Protein AF-E4UMP3-F1 (afdb_monomer_lite)

pLDDT: mean 70.61, std 17.37, range [28.28, 93.31]

Radius of gyration: 18.53 Å; chains: 1; bounding box: 43×37×56 Å

Secondary structure (DSSP, 8-state):
-------S----SS--EEEEEES--HHHHHHHHHHSSTBTSS---EEETTEEEE-TT---B-SS--EEEEES-TT----S--PPPPHHHHHHHHHHHHHHTT-HHHHHHHHHHHHHS---PEEGGGSSSSSS--

Sequence (134 aa):
MAILGNSLMNLNSNTSYGLPIGDVTEQESRWWAAVLAKGCGWRATLTRGDKEYCPPWACHLKYGEPFTLLHDNPELCLSSEVDPPSSALAQGYLIRLAEMHDVFDQLLAAFTAALTIPSRYQSIGSQNLQYLHG

Structure (mmCIF, N/CA/C/O backbone):
data_AF-E4UMP3-F1
#
_entry.id   AF-E4UMP3-F1
#
loop_
_atom_site.group_PDB
_atom_site.id
_atom_site.type_symbol
_atom_site.label_atom_id
_atom_site.label_alt_id
_atom_site.label_comp_id
_atom_site.label_asym_id
_atom_site.label_entity_id
_atom_site.label_seq_id
_atom_site.pdbx_PDB_ins_code
_atom_site.Cartn_x
_atom_site.Cartn_y
_atom_site.Cartn_z
_atom_site.occupancy
_atom_site.B_iso_or_equiv
_atom_site.auth_seq_id
_atom_site.auth_comp_id
_atom_site.auth_asym_id
_atom_site.auth_atom_id
_atom_site.pdbx_PDB_model_num
ATOM 1 N N . MET A 1 1 ? 24.005 -21.540 -24.685 1.00 34.44 1 MET A N 1
ATOM 2 C CA . MET A 1 1 ? 23.041 -20.520 -24.225 1.00 34.44 1 MET A CA 1
ATOM 3 C C . MET A 1 1 ? 22.365 -21.084 -22.993 1.00 34.44 1 MET A C 1
ATOM 5 O O . MET A 1 1 ? 21.575 -22.008 -23.124 1.00 34.44 1 MET A O 1
ATOM 9 N N . ALA A 1 2 ? 22.832 -20.681 -21.811 1.00 28.28 2 ALA A N 1
ATOM 10 C CA . ALA A 1 2 ? 22.477 -21.318 -20.549 1.00 28.28 2 ALA A CA 1
ATOM 11 C C . ALA A 1 2 ? 21.035 -20.978 -20.154 1.00 28.28 2 ALA A C 1
ATOM 13 O O . ALA A 1 2 ? 20.674 -19.811 -20.034 1.00 28.28 2 ALA A O 1
ATOM 14 N N . ILE A 1 3 ? 20.235 -22.023 -19.958 1.00 36.75 3 ILE A N 1
ATOM 15 C CA . ILE A 1 3 ? 18.978 -21.971 -19.222 1.00 36.75 3 ILE A CA 1
ATOM 16 C C . ILE A 1 3 ? 19.364 -21.801 -17.751 1.00 36.75 3 ILE A C 1
ATOM 18 O O . ILE A 1 3 ? 19.923 -22.725 -17.166 1.00 36.75 3 ILE A O 1
ATOM 22 N N . LEU A 1 4 ? 19.096 -20.633 -17.165 1.00 35.91 4 LEU A N 1
ATOM 23 C CA . LEU A 1 4 ? 19.161 -20.436 -15.716 1.00 35.91 4 LEU A CA 1
ATOM 24 C C . LEU A 1 4 ? 17.739 -20.374 -15.150 1.00 35.91 4 LEU A C 1
ATOM 26 O O . LEU A 1 4 ? 17.295 -19.380 -14.590 1.00 35.91 4 LEU A O 1
ATOM 30 N N . GLY A 1 5 ? 17.011 -21.471 -15.341 1.00 41.62 5 GLY A N 1
ATOM 31 C CA . GLY A 1 5 ? 16.018 -21.886 -14.366 1.00 41.62 5 GLY A CA 1
ATOM 32 C C . GLY A 1 5 ? 16.762 -22.611 -13.250 1.00 41.62 5 GLY A C 1
ATOM 33 O O . GLY A 1 5 ? 17.596 -23.464 -13.552 1.00 41.62 5 GLY A O 1
ATOM 34 N N . ASN A 1 6 ? 16.459 -22.240 -12.004 1.00 40.59 6 ASN A N 1
ATOM 35 C CA . ASN A 1 6 ? 16.623 -23.003 -10.754 1.00 40.59 6 ASN A CA 1
ATOM 36 C C . ASN A 1 6 ? 17.362 -22.214 -9.667 1.00 40.59 6 ASN A C 1
ATOM 38 O O . ASN A 1 6 ? 18.498 -22.517 -9.319 1.00 40.59 6 ASN A O 1
ATOM 42 N N . SER A 1 7 ? 16.670 -21.240 -9.075 1.00 44.06 7 SER A N 1
ATOM 43 C CA . SER A 1 7 ? 16.878 -20.891 -7.664 1.00 44.06 7 SER A CA 1
ATOM 44 C C . SER A 1 7 ? 15.624 -20.240 -7.070 1.00 44.06 7 SER A C 1
ATOM 46 O O . SER A 1 7 ? 15.680 -19.192 -6.437 1.00 44.06 7 SER A O 1
ATOM 48 N N . LEU A 1 8 ? 14.468 -20.863 -7.286 1.00 43.66 8 LEU A N 1
ATOM 49 C CA . LEU A 1 8 ? 13.296 -20.667 -6.437 1.00 43.66 8 LEU A CA 1
ATOM 50 C C . LEU A 1 8 ? 12.970 -22.041 -5.862 1.00 43.66 8 LEU A C 1
ATOM 52 O O . LEU A 1 8 ? 13.005 -23.021 -6.600 1.00 43.66 8 LEU A O 1
ATOM 56 N N . MET A 1 9 ? 12.656 -22.094 -4.569 1.00 47.59 9 MET A N 1
ATOM 57 C CA . MET A 1 9 ? 12.443 -23.293 -3.742 1.00 47.59 9 MET A CA 1
ATOM 58 C C . MET A 1 9 ? 13.702 -23.829 -3.036 1.00 47.59 9 MET A C 1
ATOM 60 O O . MET A 1 9 ? 14.090 -24.981 -3.208 1.00 47.59 9 MET A O 1
ATOM 64 N N . ASN A 1 10 ? 14.290 -23.020 -2.147 1.00 37.91 10 ASN A N 1
ATOM 65 C CA . ASN A 1 10 ? 14.837 -23.578 -0.908 1.00 37.91 10 ASN A CA 1
ATOM 66 C C . ASN A 1 10 ? 13.775 -23.400 0.190 1.00 37.91 10 ASN A C 1
ATOM 68 O O . ASN A 1 10 ? 13.593 -22.311 0.734 1.00 37.91 10 ASN A O 1
ATOM 72 N N . LEU A 1 11 ? 13.002 -24.464 0.407 1.00 51.59 11 LEU A N 1
ATOM 73 C CA . LEU A 1 11 ? 11.937 -24.566 1.397 1.00 51.59 11 LEU A CA 1
ATOM 74 C C . LEU A 1 11 ? 12.549 -24.911 2.757 1.00 51.59 11 LEU A C 1
ATOM 76 O O . LEU A 1 11 ? 12.712 -26.082 3.093 1.00 51.59 11 LEU A O 1
ATOM 80 N N . ASN A 1 12 ? 12.822 -23.885 3.559 1.00 44.97 12 ASN A N 1
ATOM 81 C CA . ASN A 1 12 ? 12.928 -24.036 5.006 1.00 44.97 12 ASN A CA 1
ATOM 82 C C . ASN A 1 12 ? 11.535 -23.763 5.591 1.00 44.97 12 ASN A C 1
ATOM 84 O O . ASN A 1 12 ? 10.915 -22.752 5.271 1.00 44.97 12 ASN A O 1
ATOM 88 N N . SER A 1 13 ? 11.025 -24.681 6.408 1.00 47.53 13 SER A N 1
ATOM 89 C CA . SER A 1 13 ? 9.644 -24.760 6.906 1.00 47.53 13 SER A CA 1
ATOM 90 C C . SER A 1 13 ? 9.269 -23.694 7.953 1.00 47.53 13 SER A C 1
ATOM 92 O O . SER A 1 13 ? 8.844 -24.027 9.054 1.00 47.53 13 SER A O 1
ATOM 94 N N . ASN A 1 14 ? 9.426 -22.423 7.589 1.00 52.56 14 ASN A N 1
ATOM 95 C CA . ASN A 1 14 ? 8.758 -21.244 8.138 1.00 52.56 14 ASN A CA 1
ATOM 96 C C . ASN A 1 14 ? 8.378 -20.406 6.911 1.00 52.56 14 ASN A C 1
ATOM 98 O O . ASN A 1 14 ? 9.229 -19.716 6.350 1.00 52.56 14 ASN A O 1
ATOM 102 N N . THR A 1 15 ? 7.152 -20.560 6.415 1.00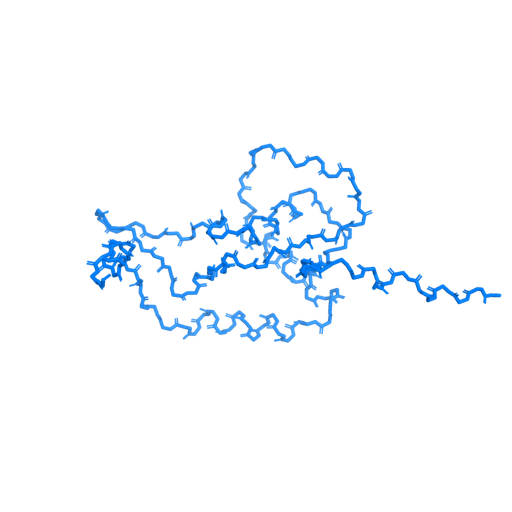 58.22 15 THR A N 1
ATOM 103 C CA . THR A 1 15 ? 6.700 -20.062 5.106 1.00 58.22 15 THR A CA 1
ATOM 104 C C . THR A 1 15 ? 6.504 -18.546 5.096 1.00 58.22 15 THR A C 1
ATOM 106 O O . THR A 1 15 ? 5.391 -18.045 4.985 1.00 58.22 15 THR A O 1
ATOM 109 N N . SER A 1 16 ? 7.600 -17.795 5.190 1.00 65.62 16 SER A N 1
ATOM 110 C CA . SER A 1 16 ? 7.573 -16.355 4.949 1.00 65.62 16 SER A CA 1
ATOM 111 C C . SER A 1 16 ? 7.196 -16.095 3.491 1.00 65.62 16 SER A C 1
ATOM 113 O O . SER A 1 16 ? 7.848 -16.610 2.577 1.00 65.62 16 SER A O 1
ATOM 115 N N . TYR A 1 17 ? 6.147 -15.308 3.262 1.00 77.06 17 TYR A N 1
ATOM 116 C CA . TYR A 1 17 ? 5.748 -14.927 1.910 1.00 77.06 17 TYR A CA 1
ATOM 117 C C . TYR A 1 17 ? 6.684 -13.826 1.412 1.00 77.06 17 TYR A C 1
ATOM 119 O O . TYR A 1 17 ? 6.700 -12.716 1.949 1.00 77.06 17 TYR A O 1
ATOM 127 N N . GLY A 1 18 ? 7.479 -14.143 0.390 1.00 81.44 18 GLY A N 1
ATOM 128 C CA . GLY A 1 18 ? 8.311 -13.166 -0.301 1.00 81.44 18 GLY A CA 1
ATOM 129 C C . GLY A 1 18 ? 7.452 -12.262 -1.182 1.00 81.44 18 GLY A C 1
ATOM 130 O O . GLY A 1 18 ? 6.780 -12.768 -2.077 1.00 81.44 18 GLY A O 1
ATOM 131 N N . LEU A 1 19 ? 7.482 -10.950 -0.949 1.00 85.44 19 LEU A N 1
ATOM 132 C CA . LEU A 1 19 ? 6.891 -9.947 -1.835 1.00 85.44 19 LEU A CA 1
ATOM 133 C C . LEU A 1 19 ? 8.013 -9.264 -2.627 1.00 85.44 19 LEU A C 1
ATOM 135 O O . LEU A 1 19 ? 8.721 -8.427 -2.060 1.00 85.44 19 LEU A O 1
ATOM 139 N N . PRO A 1 20 ? 8.183 -9.586 -3.920 1.00 87.94 20 PRO A N 1
ATOM 140 C CA . PRO A 1 20 ? 9.008 -8.792 -4.818 1.00 87.94 20 PRO A CA 1
ATOM 141 C C . PRO A 1 20 ? 8.454 -7.375 -4.907 1.00 87.94 20 PRO A C 1
ATOM 143 O O . PRO A 1 20 ? 7.287 -7.201 -5.259 1.00 87.94 20 PRO A O 1
ATOM 146 N N . ILE A 1 21 ? 9.284 -6.388 -4.573 1.00 87.44 21 ILE A N 1
ATOM 147 C CA . ILE A 1 21 ? 9.008 -4.955 -4.753 1.00 87.44 21 ILE A CA 1
ATOM 148 C C . ILE A 1 21 ? 9.910 -4.323 -5.830 1.00 87.44 21 ILE A C 1
ATOM 150 O O . ILE A 1 21 ? 9.577 -3.252 -6.324 1.00 87.44 21 ILE A O 1
ATOM 154 N N . GLY A 1 22 ? 10.974 -5.022 -6.252 1.00 86.25 22 GLY A N 1
ATOM 155 C CA . GLY A 1 22 ? 11.874 -4.614 -7.340 1.00 86.25 22 GLY A CA 1
ATOM 156 C C . GLY A 1 22 ? 12.950 -3.615 -6.904 1.00 86.25 22 GLY A C 1
ATOM 157 O O . GLY A 1 22 ? 13.353 -3.591 -5.736 1.00 86.25 22 GLY A O 1
ATOM 158 N N . ASP A 1 23 ? 13.418 -2.795 -7.846 1.00 86.06 23 ASP A N 1
ATOM 159 C CA . ASP A 1 23 ? 14.314 -1.666 -7.582 1.00 86.06 23 ASP A CA 1
ATOM 160 C C . ASP A 1 23 ? 13.516 -0.475 -7.033 1.00 86.06 23 ASP A C 1
ATOM 162 O O . ASP A 1 23 ? 12.768 0.203 -7.743 1.00 86.06 23 ASP A O 1
ATOM 166 N N . VAL A 1 24 ? 13.639 -0.270 -5.726 1.00 84.88 24 VAL A N 1
ATOM 167 C CA . VAL A 1 24 ? 12.824 0.659 -4.945 1.00 84.88 24 VAL A CA 1
ATOM 168 C C . VAL A 1 24 ? 13.701 1.609 -4.151 1.00 84.88 24 VAL A C 1
ATOM 170 O O . VAL A 1 24 ? 14.806 1.270 -3.723 1.00 84.88 24 VAL A O 1
ATOM 173 N N . THR A 1 25 ? 13.187 2.808 -3.887 1.00 85.12 25 THR A N 1
ATOM 174 C CA . THR A 1 25 ? 13.869 3.740 -2.984 1.00 85.12 25 THR A CA 1
ATOM 175 C C . THR A 1 25 ? 13.823 3.220 -1.545 1.00 85.12 25 THR A C 1
ATOM 177 O O . THR A 1 25 ? 12.909 2.484 -1.161 1.00 85.12 25 THR A O 1
ATOM 180 N N . GLU A 1 26 ? 14.767 3.652 -0.704 1.00 82.62 26 GLU A N 1
ATOM 181 C CA . GLU A 1 26 ? 14.755 3.327 0.732 1.00 82.62 26 GLU A CA 1
ATOM 182 C C . GLU A 1 26 ? 13.416 3.711 1.385 1.00 82.62 26 GLU A C 1
ATOM 184 O O . GLU A 1 26 ? 12.850 2.945 2.165 1.00 82.62 26 GLU A O 1
ATOM 189 N N . GLN A 1 27 ? 12.865 4.870 1.005 1.00 83.50 27 GLN A N 1
ATOM 190 C CA . GLN A 1 27 ? 11.592 5.365 1.524 1.00 83.50 27 GLN A CA 1
ATOM 191 C C . GLN A 1 27 ? 10.415 4.453 1.156 1.00 83.50 27 GLN A C 1
ATOM 193 O O . GLN A 1 27 ? 9.537 4.225 1.988 1.00 83.50 27 GLN A O 1
ATOM 198 N N . GLU A 1 28 ? 10.377 3.925 -0.067 1.00 86.75 28 GLU A N 1
ATOM 199 C CA . GLU A 1 28 ? 9.338 2.983 -0.476 1.00 86.75 28 GLU A CA 1
ATOM 200 C C . GLU A 1 28 ? 9.504 1.625 0.208 1.00 86.75 28 GLU A C 1
ATOM 202 O O . GLU A 1 28 ? 8.529 1.097 0.741 1.00 86.75 28 GLU A O 1
ATOM 207 N N . SER A 1 29 ? 10.719 1.067 0.217 1.00 84.88 29 SER A N 1
ATOM 208 C CA . SER A 1 29 ? 10.998 -0.212 0.881 1.00 84.88 29 SER A CA 1
ATOM 209 C C . SER A 1 29 ? 10.571 -0.163 2.348 1.00 84.88 29 SER A C 1
ATOM 211 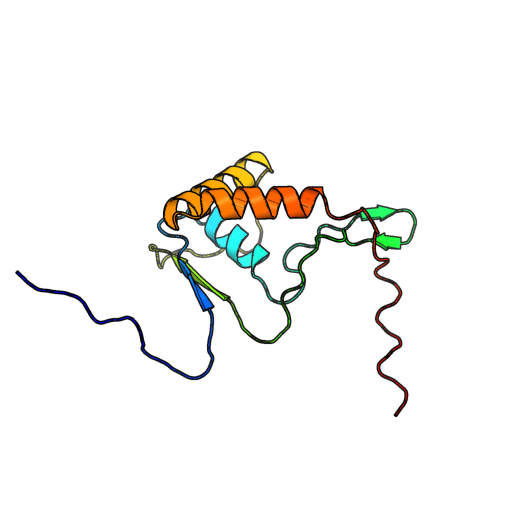O O . SER A 1 29 ? 9.850 -1.035 2.838 1.00 84.88 29 SER A O 1
ATOM 213 N N . ARG A 1 30 ? 10.904 0.937 3.034 1.00 81.75 30 ARG A N 1
ATOM 214 C CA . ARG A 1 30 ? 10.457 1.200 4.402 1.00 81.75 30 ARG A CA 1
ATOM 215 C C . ARG A 1 30 ? 8.941 1.296 4.515 1.00 81.75 30 ARG A C 1
ATOM 217 O O . ARG A 1 30 ? 8.367 0.752 5.458 1.00 81.75 30 ARG A O 1
ATOM 224 N N . TRP A 1 31 ? 8.294 2.012 3.599 1.00 85.94 31 TRP A N 1
ATOM 225 C CA . TRP A 1 31 ? 6.843 2.152 3.610 1.00 85.94 31 TRP A CA 1
ATOM 226 C C . TRP A 1 31 ? 6.160 0.788 3.478 1.00 85.94 31 TRP A C 1
ATOM 228 O O . TRP A 1 31 ? 5.297 0.469 4.295 1.00 85.94 31 TRP A O 1
ATOM 238 N N . TRP A 1 32 ? 6.616 -0.065 2.558 1.00 85.69 32 TRP A N 1
ATOM 239 C CA . TRP A 1 32 ? 6.140 -1.444 2.444 1.00 85.69 32 TRP A CA 1
ATOM 240 C C . TRP A 1 32 ? 6.417 -2.266 3.701 1.00 85.69 32 TRP A C 1
ATOM 242 O O . TRP A 1 32 ? 5.537 -3.000 4.151 1.00 85.69 32 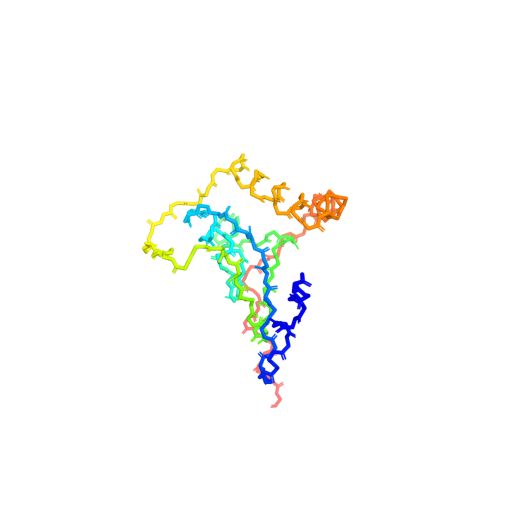TRP A O 1
ATOM 252 N N . ALA A 1 33 ? 7.594 -2.113 4.316 1.00 81.38 33 ALA A N 1
ATOM 253 C CA . ALA A 1 33 ? 7.944 -2.839 5.536 1.00 81.38 33 ALA A CA 1
ATOM 254 C C . ALA A 1 33 ? 6.996 -2.464 6.676 1.00 81.38 33 ALA A C 1
ATOM 256 O O . ALA A 1 33 ? 6.613 -3.307 7.483 1.00 81.38 33 ALA A O 1
ATOM 257 N N . ALA A 1 34 ? 6.579 -1.200 6.710 1.00 79.25 34 ALA A N 1
ATOM 258 C CA . ALA A 1 34 ? 5.667 -0.692 7.710 1.00 79.25 34 ALA A CA 1
ATOM 259 C C . ALA A 1 34 ? 4.199 -1.058 7.422 1.00 79.25 34 ALA A C 1
ATOM 261 O O . ALA A 1 34 ? 3.456 -1.335 8.361 1.00 79.25 34 ALA A O 1
ATOM 262 N N . VAL A 1 35 ? 3.785 -1.129 6.152 1.00 80.44 35 VAL A N 1
ATOM 263 C CA . VAL A 1 35 ? 2.474 -1.672 5.744 1.00 80.44 35 VAL A CA 1
ATOM 264 C C . VAL A 1 35 ? 2.366 -3.162 6.090 1.00 80.44 35 VAL A C 1
ATOM 266 O O . VAL A 1 35 ? 1.310 -3.614 6.528 1.00 80.44 35 VAL A O 1
ATOM 269 N N . LEU A 1 36 ? 3.460 -3.916 5.934 1.00 79.62 36 LEU A N 1
ATOM 270 C CA . LEU A 1 36 ? 3.516 -5.362 6.168 1.00 79.62 36 LEU A CA 1
ATOM 271 C C . LEU A 1 36 ? 3.994 -5.767 7.572 1.00 79.62 36 LEU A C 1
ATOM 273 O O . LEU A 1 36 ? 4.133 -6.959 7.864 1.00 79.62 36 LEU A O 1
ATOM 277 N N . ALA A 1 37 ? 4.259 -4.803 8.454 1.00 75.81 37 ALA A N 1
ATOM 278 C CA . ALA A 1 37 ? 4.702 -5.097 9.808 1.00 75.81 37 ALA A CA 1
ATOM 279 C C . ALA A 1 37 ? 3.611 -5.859 10.577 1.00 75.81 37 ALA A C 1
ATOM 281 O O . ALA A 1 37 ? 2.421 -5.546 10.496 1.00 75.81 37 ALA A O 1
ATOM 282 N N . LYS A 1 38 ? 4.027 -6.862 11.359 1.00 69.25 38 LYS A N 1
ATOM 283 C CA . LYS A 1 38 ? 3.115 -7.658 12.193 1.00 69.25 38 LYS A CA 1
ATOM 284 C C . LYS A 1 38 ? 2.331 -6.744 13.145 1.00 69.25 38 LYS A C 1
ATOM 286 O O . LYS A 1 38 ? 2.915 -5.885 13.802 1.00 69.25 38 LYS A O 1
ATOM 291 N N . GLY A 1 39 ? 1.022 -6.972 13.266 1.00 66.12 39 GLY A N 1
ATOM 292 C CA . GLY A 1 39 ? 0.129 -6.115 14.051 1.00 66.12 39 GLY A CA 1
ATOM 293 C C . GLY A 1 39 ? -0.369 -4.901 13.259 1.00 66.12 39 GLY A C 1
ATOM 294 O O . GLY A 1 39 ? -0.801 -5.050 12.117 1.00 66.12 39 GLY A O 1
ATOM 295 N N . CYS A 1 40 ? -0.349 -3.716 13.881 1.00 57.44 40 CYS A N 1
ATOM 296 C CA . CYS A 1 40 ? -0.742 -2.449 13.258 1.00 57.44 40 CYS A 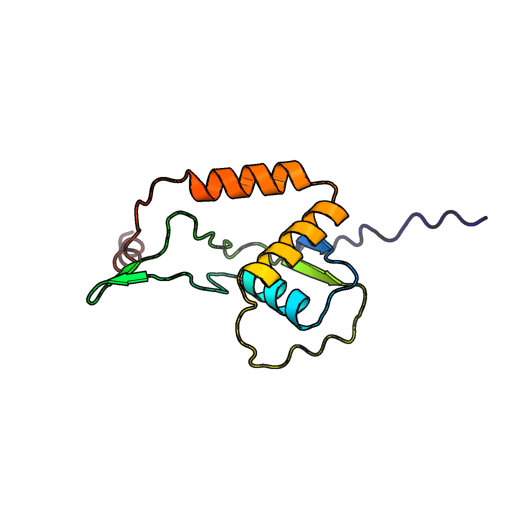CA 1
ATOM 297 C C . CYS A 1 40 ? 0.501 -1.594 12.984 1.00 57.44 40 CYS A C 1
ATOM 299 O O . CYS A 1 40 ? 0.769 -0.660 13.740 1.00 57.44 40 CYS A O 1
ATOM 301 N N . GLY A 1 41 ? 1.279 -1.924 11.949 1.00 57.78 41 GLY A N 1
ATOM 302 C CA . GLY A 1 41 ? 2.501 -1.179 11.620 1.00 57.78 41 GLY A CA 1
ATOM 303 C C . GLY A 1 41 ? 2.262 0.327 11.481 1.00 57.78 41 GLY A C 1
ATOM 304 O O . GLY A 1 41 ? 2.934 1.122 12.131 1.00 57.78 41 GLY A O 1
ATOM 305 N N . TRP A 1 42 ? 1.232 0.705 10.717 1.00 61.41 42 TRP A N 1
ATOM 306 C CA . TRP A 1 42 ? 0.689 2.064 10.675 1.00 61.41 42 TRP A CA 1
ATOM 307 C C . TRP A 1 42 ? -0.776 2.059 11.091 1.00 61.41 42 TRP A C 1
ATOM 309 O O . TRP A 1 42 ? -1.635 1.458 10.444 1.00 61.41 42 TRP A O 1
ATOM 319 N N . ARG A 1 43 ? -1.069 2.741 12.200 1.00 63.72 43 ARG A N 1
ATOM 320 C CA . ARG A 1 43 ? -2.425 2.889 12.723 1.00 63.72 43 ARG A CA 1
ATOM 321 C C . ARG A 1 43 ? -3.071 4.104 12.077 1.00 63.72 43 ARG A C 1
ATOM 323 O O . ARG A 1 43 ? -2.813 5.235 12.469 1.00 63.72 43 ARG A O 1
ATOM 330 N N . ALA A 1 44 ? -3.940 3.868 11.100 1.00 66.12 44 ALA A N 1
ATOM 331 C CA . ALA A 1 44 ? -4.896 4.883 10.684 1.00 66.12 44 ALA A CA 1
ATOM 332 C C . ALA A 1 44 ? -5.958 4.981 11.782 1.00 66.12 44 ALA A C 1
ATOM 334 O O . ALA A 1 44 ? -6.954 4.275 11.727 1.00 66.12 44 ALA A O 1
ATOM 335 N N . THR A 1 45 ? -5.724 5.760 12.833 1.00 69.81 45 THR A N 1
ATOM 336 C CA . THR A 1 45 ? -6.703 5.925 13.911 1.00 69.81 45 THR A CA 1
ATOM 337 C C . THR A 1 45 ? -7.335 7.304 13.878 1.00 69.81 45 THR A C 1
ATOM 339 O O . THR A 1 45 ? -6.703 8.307 13.558 1.00 69.81 45 THR A O 1
ATOM 342 N N . LEU A 1 46 ? -8.635 7.339 14.164 1.00 72.50 46 LEU A N 1
ATOM 343 C CA . LEU A 1 46 ? -9.408 8.562 14.303 1.00 72.50 46 LEU A CA 1
ATOM 344 C C . LEU A 1 46 ? -9.727 8.764 15.782 1.00 72.50 46 LEU A C 1
ATOM 346 O O . LEU A 1 46 ? -10.428 7.948 16.385 1.00 72.50 46 LEU A O 1
ATOM 350 N N . THR A 1 47 ? -9.252 9.863 16.355 1.00 76.88 47 THR A N 1
ATOM 351 C CA . THR A 1 47 ? -9.577 10.247 17.732 1.00 76.88 47 THR A CA 1
ATOM 352 C C . THR A 1 47 ? -10.846 11.093 17.738 1.00 76.88 47 THR A C 1
ATOM 354 O O . THR A 1 47 ? -10.909 12.138 17.091 1.00 76.88 47 THR A O 1
ATOM 357 N N . ARG A 1 48 ? -11.878 10.652 18.466 1.00 76.38 48 ARG A N 1
ATOM 358 C CA . ARG A 1 48 ? -13.116 11.418 18.672 1.00 76.38 48 ARG A CA 1
ATOM 359 C C . ARG A 1 48 ? -13.493 11.399 20.152 1.00 76.38 48 ARG A C 1
ATOM 361 O O . ARG A 1 48 ? -13.974 10.383 20.657 1.00 76.38 48 ARG A O 1
ATOM 368 N N . GLY A 1 49 ? -13.310 12.540 20.822 1.00 82.69 49 GLY A N 1
ATOM 369 C CA . GLY A 1 49 ? -13.364 12.623 22.287 1.00 82.69 49 GLY A CA 1
ATOM 370 C C . GLY A 1 49 ? -12.239 11.791 22.906 1.00 82.69 49 GLY A C 1
ATOM 371 O O . GLY A 1 49 ? -11.149 11.740 22.346 1.00 82.69 49 GLY A O 1
ATOM 372 N N . ASP A 1 50 ? -12.539 11.056 23.977 1.00 80.94 50 ASP A N 1
ATOM 373 C CA . ASP A 1 50 ? -11.576 10.170 24.659 1.00 80.94 50 ASP A CA 1
ATOM 374 C C . ASP A 1 50 ? -11.489 8.763 24.038 1.00 80.94 50 ASP A C 1
ATOM 376 O O . ASP A 1 50 ? -11.011 7.816 24.663 1.00 80.94 50 ASP A O 1
ATOM 380 N N . LYS A 1 51 ? -12.013 8.582 22.818 1.00 76.62 51 LYS A N 1
ATOM 381 C CA . LYS A 1 51 ? -12.060 7.282 22.141 1.00 76.62 51 LYS A CA 1
ATOM 382 C C . LYS A 1 51 ? -11.281 7.307 20.836 1.00 76.62 51 LYS A C 1
ATOM 384 O O . LYS A 1 51 ? -11.474 8.180 19.989 1.00 76.62 51 LYS A O 1
ATOM 389 N N . GLU A 1 52 ? -10.460 6.280 20.669 1.00 79.88 52 GLU A N 1
ATOM 390 C CA . GLU A 1 52 ? -9.731 5.986 19.443 1.00 79.88 52 GLU A CA 1
ATOM 391 C C . GLU A 1 52 ? -10.511 4.950 18.617 1.00 79.88 52 GLU A C 1
ATOM 393 O O . GLU A 1 52 ? -11.007 3.943 19.144 1.00 79.88 52 GLU A O 1
ATOM 398 N N . TYR A 1 53 ? -10.652 5.221 17.322 1.00 72.31 53 TYR A N 1
ATOM 399 C CA . TYR A 1 53 ? -11.388 4.382 16.385 1.00 72.31 53 TYR A CA 1
ATOM 400 C C . TYR A 1 53 ? -10.480 3.931 15.250 1.00 72.31 53 TYR A C 1
ATOM 402 O O . TYR A 1 53 ? -9.786 4.750 14.647 1.00 72.31 53 TYR A O 1
ATOM 410 N N . CYS A 1 54 ? -10.544 2.644 14.916 1.00 71.62 54 CYS A N 1
ATOM 411 C CA . CYS A 1 54 ? -9.957 2.132 13.683 1.00 71.62 54 CYS A CA 1
ATOM 412 C C . CYS A 1 54 ? -10.999 2.180 12.556 1.00 71.62 54 CYS A C 1
ATOM 414 O O . CYS A 1 54 ? -12.183 1.889 12.791 1.00 71.62 54 CYS A O 1
ATOM 416 N N . PRO A 1 55 ? -10.593 2.517 11.324 1.00 68.38 55 PRO A N 1
ATOM 417 C CA . PRO A 1 55 ? -11.443 2.381 10.167 1.00 68.38 55 PRO A CA 1
ATOM 418 C C . PRO A 1 55 ? -11.721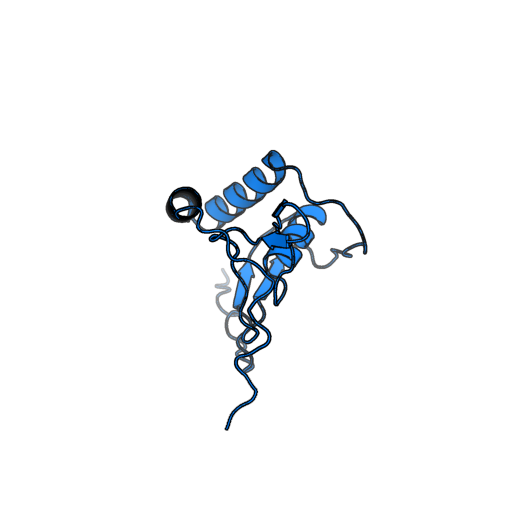 0.897 9.909 1.00 68.38 55 PRO A C 1
ATOM 420 O O . PRO A 1 55 ? -10.886 0.041 10.205 1.00 68.38 55 PRO A O 1
ATOM 423 N N . PRO A 1 56 ? -12.879 0.571 9.322 1.00 65.12 56 PRO A N 1
ATOM 424 C CA . PRO A 1 56 ? -13.265 -0.814 9.063 1.00 65.12 56 PRO A CA 1
ATOM 425 C C . PRO A 1 56 ? -12.373 -1.502 8.016 1.00 65.12 56 PRO A C 1
ATOM 427 O O . PRO A 1 56 ? -12.353 -2.725 7.944 1.00 65.12 56 PRO A O 1
ATOM 430 N N . TRP A 1 57 ? -11.625 -0.725 7.227 1.00 65.00 57 TRP A N 1
ATOM 431 C CA . TRP A 1 57 ? -10.623 -1.201 6.272 1.00 65.00 57 TRP A CA 1
ATOM 432 C C . TRP A 1 57 ? -9.226 -1.377 6.890 1.00 65.00 57 TRP A C 1
ATOM 434 O O . TRP A 1 57 ? -8.290 -1.721 6.173 1.00 65.00 57 TRP A O 1
ATOM 444 N N . ALA A 1 58 ? -9.051 -1.150 8.199 1.00 67.75 58 ALA A N 1
ATOM 445 C CA . ALA A 1 58 ? -7.784 -1.422 8.873 1.00 67.75 58 ALA A CA 1
ATOM 446 C C . ALA A 1 58 ? -7.499 -2.932 8.870 1.00 67.75 58 ALA A C 1
ATOM 448 O O . ALA A 1 58 ? -8.025 -3.697 9.685 1.00 67.75 58 ALA A O 1
ATOM 449 N N . CYS A 1 59 ? -6.646 -3.364 7.946 1.00 62.16 59 CYS A N 1
ATOM 450 C CA . CYS A 1 59 ? -6.158 -4.732 7.897 1.00 62.16 59 CYS A CA 1
ATOM 451 C C . CYS A 1 59 ? -5.153 -4.954 9.030 1.00 62.16 59 CYS A C 1
ATOM 453 O O . CYS A 1 59 ? -4.154 -4.248 9.134 1.00 62.16 59 CYS A O 1
ATOM 455 N N . HIS A 1 60 ? -5.423 -5.948 9.875 1.00 65.38 60 HIS A N 1
ATOM 456 C CA . HIS A 1 60 ? -4.487 -6.400 10.897 1.00 65.38 60 HIS A CA 1
ATOM 457 C C . HIS A 1 60 ? -3.833 -7.676 10.389 1.00 65.38 60 HIS A C 1
ATOM 459 O O . HIS A 1 60 ? -4.512 -8.686 10.174 1.00 65.38 60 HIS A O 1
ATOM 465 N N . LEU A 1 61 ? -2.518 -7.639 10.193 1.00 62.91 61 LEU A N 1
ATOM 466 C CA . LEU A 1 61 ? -1.774 -8.845 9.866 1.00 62.91 61 LEU A CA 1
ATOM 467 C C . LEU A 1 61 ? -1.796 -9.767 11.083 1.00 62.91 61 LEU A C 1
ATOM 469 O O . LEU A 1 61 ? -1.281 -9.425 12.151 1.00 62.91 61 LEU A O 1
ATOM 473 N N . LYS A 1 62 ? -2.445 -10.929 10.934 1.00 61.56 62 LYS A N 1
ATOM 474 C CA . LYS A 1 62 ? -2.482 -11.957 11.980 1.00 61.56 62 LYS A CA 1
ATOM 475 C C . LYS A 1 62 ? -1.049 -12.377 12.313 1.00 61.56 62 LYS A C 1
ATOM 477 O O . LYS A 1 62 ? -0.223 -12.515 11.419 1.00 61.56 62 LYS A O 1
ATOM 482 N N . TYR A 1 63 ? -0.786 -12.648 13.589 1.00 59.25 63 TYR A N 1
ATOM 483 C CA . TYR A 1 63 ? 0.534 -12.973 14.154 1.00 59.25 63 TYR A CA 1
ATOM 484 C C . TYR A 1 63 ? 1.221 -14.256 13.618 1.00 59.25 63 TYR A C 1
ATOM 486 O O . TYR A 1 63 ? 2.213 -14.685 14.200 1.00 59.25 63 TYR A O 1
ATOM 494 N N . GLY A 1 64 ? 0.728 -14.871 12.539 1.00 62.47 64 GLY A N 1
ATOM 495 C CA . GLY A 1 64 ? 1.219 -16.149 12.011 1.00 62.47 64 GLY A CA 1
ATOM 496 C C . GLY A 1 64 ? 2.447 -16.003 11.116 1.00 62.47 64 GLY A C 1
ATOM 497 O O . GLY A 1 64 ? 3.560 -16.301 11.538 1.00 62.47 64 GLY A O 1
ATOM 498 N N . GLU A 1 65 ? 2.267 -15.491 9.898 1.00 64.81 65 GLU A N 1
ATOM 499 C CA . GLU A 1 65 ? 3.305 -15.559 8.863 1.00 64.81 65 GLU A CA 1
ATOM 500 C C . GLU A 1 65 ? 3.925 -14.176 8.598 1.00 64.81 65 GLU A C 1
ATOM 502 O O . GLU A 1 65 ? 3.198 -13.227 8.290 1.00 64.81 65 GLU A O 1
ATOM 507 N N . PRO A 1 66 ? 5.253 -14.010 8.747 1.00 68.12 66 PRO A N 1
ATOM 508 C CA . PRO A 1 66 ? 5.925 -12.793 8.312 1.00 68.12 66 PRO A CA 1
ATOM 509 C C . PRO A 1 66 ? 5.860 -12.658 6.784 1.00 68.12 66 PRO A C 1
ATOM 511 O O . PRO A 1 66 ? 5.921 -13.647 6.057 1.00 68.12 66 PRO A O 1
ATOM 514 N N . PHE A 1 67 ? 5.776 -11.419 6.306 1.00 73.38 67 PHE A N 1
ATOM 515 C CA . PHE A 1 67 ? 6.123 -11.092 4.928 1.00 73.38 67 PHE A CA 1
ATOM 516 C C . PHE A 1 67 ? 7.596 -10.700 4.875 1.00 73.38 67 PHE A C 1
ATOM 518 O O . PHE A 1 67 ? 8.093 -9.999 5.761 1.00 73.38 67 PHE A O 1
ATOM 525 N N . THR A 1 68 ? 8.290 -11.131 3.828 1.00 80.56 68 THR A N 1
ATOM 526 C CA . THR A 1 68 ? 9.655 -10.689 3.535 1.00 80.56 68 THR A CA 1
ATOM 527 C C . THR A 1 68 ? 9.633 -9.876 2.256 1.00 80.56 68 THR A C 1
ATOM 529 O O . THR A 1 68 ? 9.200 -10.364 1.217 1.00 80.56 68 THR A O 1
ATOM 532 N N . LEU A 1 69 ? 10.103 -8.635 2.323 1.00 82.44 69 LEU A N 1
ATOM 533 C CA . LEU A 1 69 ? 10.289 -7.817 1.131 1.00 82.44 69 LEU A CA 1
ATOM 534 C C . LEU A 1 69 ? 11.511 -8.300 0.361 1.00 82.44 69 LEU A C 1
ATOM 536 O O . LEU A 1 69 ? 12.568 -8.517 0.949 1.00 82.44 69 LEU A O 1
ATOM 540 N N . LEU A 1 70 ? 11.353 -8.457 -0.948 1.00 83.00 70 LEU A N 1
ATOM 541 C CA . LEU A 1 70 ? 12.431 -8.792 -1.866 1.00 83.00 70 LEU A CA 1
ATOM 542 C C . LEU A 1 70 ? 12.662 -7.573 -2.761 1.00 83.00 70 LEU A C 1
ATOM 544 O O . LEU A 1 70 ?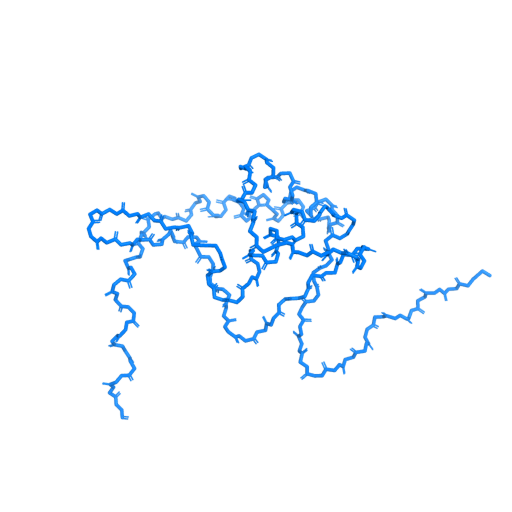 11.821 -7.246 -3.598 1.00 83.00 70 LEU A O 1
ATOM 548 N N . HIS A 1 71 ? 13.777 -6.886 -2.546 1.00 79.88 71 HIS A N 1
ATOM 549 C CA . HIS A 1 71 ? 14.205 -5.737 -3.339 1.00 79.88 71 HIS A CA 1
ATOM 550 C C . HIS A 1 71 ? 15.581 -6.001 -3.948 1.00 79.88 71 HIS A C 1
ATOM 552 O O . HIS A 1 71 ? 16.391 -6.733 -3.374 1.00 79.88 71 HIS A O 1
ATOM 558 N N . ASP A 1 72 ? 15.857 -5.378 -5.090 1.00 75.56 72 ASP A N 1
ATOM 559 C CA . ASP A 1 72 ? 17.056 -5.675 -5.886 1.00 75.56 72 ASP A CA 1
ATOM 560 C C . ASP A 1 72 ? 18.345 -5.086 -5.284 1.00 75.56 72 ASP A C 1
ATOM 562 O O . ASP A 1 72 ? 19.448 -5.527 -5.607 1.00 75.56 72 ASP A O 1
ATOM 566 N N . ASN A 1 73 ? 18.218 -4.126 -4.360 1.00 68.00 73 ASN A N 1
ATOM 567 C CA . ASN A 1 73 ? 19.348 -3.475 -3.701 1.00 68.00 73 ASN A CA 1
ATOM 568 C C . ASN A 1 73 ? 19.528 -3.946 -2.241 1.00 68.00 73 ASN A C 1
ATOM 570 O O . ASN A 1 73 ? 18.761 -3.523 -1.379 1.00 68.00 73 ASN A O 1
ATOM 574 N N . PRO A 1 74 ? 20.533 -4.774 -1.908 1.00 57.22 74 PRO A N 1
ATOM 575 C CA . PRO A 1 74 ? 20.741 -5.279 -0.549 1.00 57.22 74 PRO A CA 1
ATOM 576 C C . PRO A 1 74 ? 21.242 -4.225 0.461 1.00 57.22 74 PRO A C 1
ATOM 578 O O . PRO A 1 74 ? 21.299 -4.526 1.651 1.00 57.22 74 PRO A O 1
ATOM 581 N N . GLU A 1 75 ? 21.593 -3.005 0.030 1.00 57.53 75 GLU A N 1
ATOM 582 C CA . GLU A 1 75 ? 22.208 -1.967 0.879 1.00 57.53 75 GLU A CA 1
ATOM 583 C C . GLU A 1 75 ? 21.215 -0.980 1.522 1.00 57.53 75 GLU A C 1
ATOM 585 O O . GLU A 1 75 ? 21.622 0.059 2.043 1.00 57.53 75 GLU A O 1
ATOM 590 N N . LEU A 1 76 ? 19.909 -1.267 1.513 1.00 61.06 76 LEU A N 1
ATOM 591 C CA . LEU A 1 76 ? 18.907 -0.381 2.118 1.00 61.06 76 LEU A CA 1
ATOM 592 C C . LEU A 1 76 ? 19.020 -0.373 3.657 1.00 61.06 76 LEU A C 1
ATOM 594 O O . LEU A 1 76 ? 18.343 -1.117 4.367 1.00 61.06 76 LEU A O 1
ATOM 598 N N . CYS A 1 77 ? 19.883 0.496 4.183 1.00 55.03 77 CYS A N 1
ATOM 599 C CA . CYS A 1 77 ? 19.971 0.829 5.602 1.00 55.03 77 CYS A CA 1
ATOM 600 C C . CYS A 1 77 ? 18.745 1.646 6.016 1.00 55.03 77 CYS A C 1
ATOM 602 O O . CYS A 1 77 ? 18.767 2.866 5.932 1.00 55.03 77 CYS A O 1
ATOM 604 N N . LEU A 1 78 ? 17.693 0.977 6.489 1.00 62.12 78 LEU A N 1
ATOM 605 C CA . LEU A 1 78 ? 16.479 1.627 6.984 1.00 62.12 78 LEU A CA 1
ATOM 606 C C . LEU A 1 78 ? 16.811 2.528 8.190 1.00 62.12 78 LEU A C 1
ATOM 608 O O . LEU A 1 78 ? 16.982 2.043 9.311 1.00 62.12 78 LEU A O 1
ATOM 612 N N . SER A 1 79 ? 16.908 3.842 7.969 1.00 58.53 79 SER A N 1
ATOM 613 C CA . SER A 1 79 ? 17.068 4.825 9.052 1.00 58.53 79 SER A CA 1
ATOM 614 C C . SER A 1 79 ? 15.887 4.759 10.036 1.00 58.53 79 SER A C 1
ATOM 616 O O . SER A 1 79 ? 14.776 4.394 9.660 1.00 58.53 79 SER A O 1
ATOM 618 N N . SER A 1 80 ? 16.080 5.114 11.311 1.00 60.00 80 SER A N 1
ATOM 619 C CA . SER A 1 80 ? 15.095 4.817 12.366 1.00 60.00 80 SER A CA 1
ATOM 620 C C . SER A 1 80 ? 13.812 5.658 12.298 1.00 60.00 80 SER A C 1
ATOM 622 O O . SER A 1 80 ? 12.765 5.182 12.727 1.00 60.00 80 SER A O 1
ATOM 624 N N . GLU A 1 81 ? 13.803 6.855 11.697 1.00 56.44 81 GLU A N 1
ATOM 625 C CA . GLU A 1 81 ? 12.632 7.761 11.725 1.00 56.44 81 GLU A CA 1
ATOM 626 C C . GLU A 1 81 ? 12.519 8.602 10.446 1.00 56.44 81 GLU A C 1
ATOM 628 O O . GLU A 1 81 ? 13.367 9.442 10.166 1.00 56.44 81 GLU A O 1
ATOM 633 N N . VAL A 1 82 ? 11.474 8.345 9.655 1.00 66.94 82 VAL A N 1
ATOM 634 C CA . VAL A 1 82 ? 11.065 9.139 8.490 1.00 66.94 82 VAL A CA 1
ATOM 635 C C . VAL A 1 82 ? 9.538 9.124 8.468 1.00 66.94 82 VAL A C 1
ATOM 637 O O . VAL A 1 82 ? 8.923 8.073 8.668 1.00 66.94 82 VAL A O 1
ATOM 640 N N . ASP A 1 83 ? 8.954 10.298 8.249 1.00 73.12 83 ASP A N 1
ATOM 641 C CA . ASP A 1 83 ? 7.517 10.525 8.090 1.00 73.12 83 ASP A CA 1
ATOM 642 C C . ASP A 1 83 ? 6.899 9.628 6.999 1.00 73.12 83 ASP A C 1
ATOM 644 O O . ASP A 1 83 ? 7.599 9.197 6.070 1.00 73.12 83 ASP A O 1
ATOM 648 N N . PRO A 1 84 ? 5.582 9.337 7.062 1.00 76.12 84 PRO A N 1
ATOM 649 C CA . PRO A 1 84 ? 4.952 8.578 5.990 1.00 76.12 84 PRO A CA 1
ATOM 650 C C . PRO A 1 84 ? 5.061 9.355 4.674 1.00 76.12 84 PRO A C 1
ATOM 652 O O . PRO A 1 84 ? 5.035 10.590 4.677 1.00 76.12 84 PRO A O 1
ATOM 655 N N . PRO A 1 85 ? 5.113 8.662 3.524 1.00 84.88 85 PRO A N 1
ATOM 656 C CA . PRO A 1 85 ? 4.980 9.337 2.245 1.00 84.88 85 PRO A CA 1
ATOM 657 C C . PRO A 1 85 ? 3.632 10.064 2.166 1.00 84.88 85 PRO A C 1
ATOM 659 O O . PRO A 1 85 ? 2.641 9.672 2.790 1.00 84.88 85 PRO A O 1
ATOM 662 N N . SER A 1 86 ? 3.575 11.112 1.344 1.00 88.12 86 SER A N 1
ATOM 663 C CA . SER A 1 86 ? 2.303 11.745 0.997 1.00 88.12 86 SER A CA 1
ATOM 664 C C . SER A 1 86 ? 1.368 10.740 0.314 1.00 88.12 86 SER A C 1
ATOM 666 O O . SER A 1 86 ? 1.819 9.757 -0.278 1.00 88.12 86 SER A O 1
ATOM 668 N N . SER A 1 87 ? 0.057 10.997 0.336 1.00 86.25 87 SER A N 1
ATOM 669 C CA . SER A 1 87 ? -0.921 10.127 -0.335 1.00 86.25 87 SER A CA 1
ATOM 670 C C . SER A 1 87 ? -0.628 9.948 -1.829 1.00 86.25 87 SER A C 1
ATOM 672 O O . SER A 1 87 ? -0.794 8.850 -2.352 1.00 86.25 87 SER A O 1
ATOM 674 N N . ALA A 1 88 ? -0.135 10.995 -2.498 1.00 90.00 88 ALA A N 1
ATOM 675 C CA . ALA A 1 88 ? 0.267 10.943 -3.902 1.00 90.00 88 ALA A CA 1
ATOM 676 C C . ALA A 1 88 ? 1.483 10.027 -4.127 1.00 90.00 88 ALA A C 1
ATOM 678 O O . ALA A 1 88 ? 1.494 9.237 -5.069 1.00 90.00 88 ALA A O 1
ATOM 679 N N . LEU A 1 89 ? 2.487 10.085 -3.243 1.00 90.56 89 LEU A N 1
ATOM 680 C CA . LEU A 1 89 ? 3.651 9.197 -3.315 1.00 90.56 89 LEU A CA 1
ATOM 681 C C . LEU A 1 89 ? 3.273 7.744 -3.006 1.00 90.56 89 LEU A C 1
ATOM 683 O O . LEU A 1 89 ? 3.659 6.846 -3.748 1.00 90.56 89 LEU A O 1
ATOM 687 N N . ALA A 1 90 ? 2.461 7.517 -1.971 1.00 90.38 90 ALA A N 1
ATOM 688 C CA . ALA A 1 90 ? 1.954 6.190 -1.626 1.00 90.38 90 ALA A CA 1
ATOM 689 C C . ALA A 1 90 ? 1.131 5.574 -2.772 1.00 90.38 90 ALA A C 1
ATOM 691 O O . ALA A 1 90 ? 1.284 4.396 -3.085 1.00 90.38 90 ALA A O 1
ATOM 692 N N . GLN A 1 91 ? 0.299 6.375 -3.448 1.00 91.56 91 GLN A N 1
ATOM 693 C CA . GLN A 1 91 ? -0.421 5.936 -4.643 1.00 91.56 91 GLN A CA 1
ATOM 694 C C . GLN A 1 91 ? 0.543 5.523 -5.763 1.00 91.56 91 GLN A C 1
ATOM 696 O O . GLN A 1 91 ? 0.329 4.494 -6.398 1.00 91.56 91 GLN A O 1
ATOM 701 N N . GLY A 1 92 ? 1.620 6.283 -5.981 1.00 93.00 92 GLY A N 1
ATOM 702 C CA . GLY A 1 92 ? 2.659 5.929 -6.950 1.00 93.00 92 GLY A CA 1
ATOM 703 C C . GLY A 1 92 ? 3.347 4.594 -6.638 1.00 93.00 92 GLY A C 1
ATOM 704 O O . GLY A 1 92 ? 3.636 3.829 -7.556 1.00 93.00 92 GLY A O 1
ATOM 705 N N . TYR A 1 93 ? 3.569 4.285 -5.357 1.00 91.88 93 TYR A N 1
ATOM 706 C CA . TYR A 1 93 ? 4.131 2.998 -4.919 1.00 91.88 93 TYR A CA 1
ATOM 707 C C . TYR A 1 93 ? 3.172 1.836 -5.204 1.00 91.88 93 TYR A C 1
ATOM 709 O O . TYR A 1 93 ? 3.579 0.809 -5.744 1.00 91.88 93 TYR A O 1
ATOM 717 N N . LEU A 1 94 ? 1.877 2.020 -4.924 1.00 91.81 94 LEU A N 1
ATOM 718 C CA . LEU A 1 94 ? 0.841 1.026 -5.223 1.00 91.81 94 LEU A CA 1
ATOM 719 C C . LEU A 1 94 ? 0.722 0.736 -6.724 1.00 91.81 94 LEU A C 1
ATOM 721 O O . LEU A 1 94 ? 0.653 -0.428 -7.111 1.00 91.81 94 LEU A O 1
ATOM 725 N N . ILE A 1 95 ? 0.705 1.780 -7.560 1.00 93.19 95 ILE A N 1
ATOM 726 C CA . ILE A 1 95 ? 0.596 1.635 -9.018 1.00 93.19 95 ILE A CA 1
ATOM 727 C C . ILE A 1 95 ? 1.807 0.883 -9.567 1.00 93.19 95 ILE A C 1
ATOM 729 O O . ILE A 1 95 ? 1.623 -0.098 -10.278 1.00 93.19 95 ILE A O 1
ATOM 733 N N . ARG A 1 96 ? 3.027 1.269 -9.174 1.00 93.31 96 ARG A N 1
ATOM 734 C CA . ARG A 1 96 ? 4.253 0.584 -9.612 1.00 93.31 96 ARG A CA 1
ATOM 735 C C . ARG A 1 96 ? 4.251 -0.894 -9.235 1.00 93.31 96 ARG A C 1
ATOM 737 O O . ARG A 1 96 ? 4.579 -1.733 -10.069 1.00 93.31 96 ARG A O 1
ATOM 744 N N . LEU A 1 97 ? 3.880 -1.220 -7.994 1.00 91.25 97 LEU A N 1
ATOM 745 C CA . LEU A 1 97 ? 3.794 -2.614 -7.563 1.00 91.25 97 LEU A CA 1
ATOM 746 C C . LEU A 1 97 ? 2.775 -3.382 -8.419 1.00 91.25 97 LEU A C 1
ATOM 748 O O . LEU A 1 97 ? 3.035 -4.510 -8.832 1.00 91.25 97 LEU A O 1
ATOM 752 N N . ALA A 1 98 ? 1.627 -2.765 -8.704 1.00 92.56 98 ALA A N 1
ATOM 753 C CA . ALA A 1 98 ? 0.587 -3.392 -9.501 1.00 92.56 98 ALA A CA 1
ATOM 754 C C . ALA A 1 98 ? 0.994 -3.595 -10.967 1.00 92.56 98 ALA A C 1
ATOM 756 O O . ALA A 1 98 ? 0.668 -4.631 -11.537 1.00 92.56 98 ALA A O 1
ATOM 757 N N . GLU A 1 99 ? 1.730 -2.655 -11.557 1.00 92.38 99 GLU A N 1
ATOM 758 C CA . GLU A 1 99 ? 2.305 -2.790 -12.899 1.00 92.38 99 GLU A CA 1
ATOM 759 C C . GLU A 1 99 ? 3.352 -3.906 -12.951 1.00 92.38 99 GLU A C 1
ATOM 761 O O . GLU A 1 99 ? 3.337 -4.722 -13.869 1.00 92.38 99 GLU A O 1
ATOM 766 N N . MET A 1 100 ? 4.224 -3.994 -11.944 1.00 92.31 100 MET A N 1
ATOM 767 C CA . MET A 1 100 ? 5.273 -5.014 -11.885 1.00 92.31 100 MET A CA 1
ATOM 768 C C . MET A 1 100 ? 4.716 -6.443 -11.800 1.00 92.31 100 MET A C 1
ATOM 770 O O . MET A 1 100 ? 5.317 -7.367 -12.345 1.00 92.31 100 MET A O 1
ATOM 774 N N . HIS A 1 101 ? 3.584 -6.632 -11.119 1.00 90.31 101 HIS A N 1
ATOM 775 C CA . HIS A 1 101 ? 2.943 -7.944 -10.958 1.00 90.31 101 HIS A CA 1
ATOM 776 C C . HIS A 1 101 ? 1.789 -8.199 -11.941 1.00 90.31 101 HIS A C 1
ATOM 778 O O . HIS A 1 101 ? 1.175 -9.259 -11.862 1.00 90.31 101 HIS A O 1
ATOM 784 N N . ASP A 1 102 ? 1.488 -7.264 -12.850 1.00 91.62 102 ASP A N 1
ATOM 785 C CA . ASP A 1 102 ? 0.329 -7.316 -13.762 1.00 91.62 102 ASP A CA 1
ATOM 786 C C . ASP A 1 102 ? -1.017 -7.497 -13.020 1.00 91.62 102 ASP A C 1
ATOM 788 O O . ASP A 1 102 ? -1.882 -8.298 -13.372 1.00 91.62 102 ASP A O 1
ATOM 792 N N . VAL A 1 103 ? -1.185 -6.754 -11.920 1.00 93.19 103 VAL A N 1
ATOM 793 C CA . VAL A 1 103 ? -2.344 -6.829 -11.008 1.00 93.19 103 VAL A CA 1
ATOM 794 C C . VAL A 1 103 ? -3.083 -5.497 -10.862 1.00 93.19 103 VAL A C 1
ATOM 796 O O . VAL A 1 103 ? -3.739 -5.246 -9.849 1.00 93.19 103 VAL A O 1
ATOM 799 N N . PHE A 1 104 ? -3.019 -4.624 -11.869 1.00 92.62 104 PHE A N 1
ATOM 800 C CA . PHE A 1 104 ? -3.676 -3.311 -11.828 1.00 92.62 104 PHE A CA 1
ATOM 801 C C . PHE A 1 104 ? -5.190 -3.406 -11.580 1.00 92.62 104 PHE A C 1
ATOM 803 O O . PHE A 1 104 ? -5.734 -2.680 -10.745 1.00 92.62 104 PHE A O 1
ATOM 810 N N . ASP A 1 105 ? -5.866 -4.366 -12.216 1.00 92.56 105 ASP A N 1
ATOM 811 C CA . ASP A 1 105 ? -7.295 -4.610 -11.988 1.00 92.56 105 ASP A CA 1
ATOM 812 C C . ASP A 1 105 ? -7.585 -5.029 -10.539 1.00 92.56 105 ASP A C 1
ATOM 814 O O . ASP A 1 105 ? -8.592 -4.624 -9.955 1.00 92.56 105 ASP A O 1
ATOM 818 N N . GLN A 1 106 ? -6.683 -5.799 -9.921 1.00 92.19 106 GLN A N 1
ATOM 819 C CA . GLN A 1 106 ? -6.813 -6.222 -8.524 1.00 92.19 106 GLN A CA 1
ATOM 820 C C . GLN A 1 106 ? -6.583 -5.051 -7.569 1.00 92.19 106 GLN A C 1
ATOM 822 O O . GLN A 1 106 ? -7.302 -4.930 -6.578 1.00 92.19 106 GLN A O 1
ATOM 827 N N . LEU A 1 107 ? -5.638 -4.158 -7.883 1.00 91.25 107 LEU A N 1
ATOM 828 C CA . LEU A 1 107 ? -5.446 -2.906 -7.153 1.00 91.25 107 LEU A CA 1
ATOM 829 C C . LEU A 1 107 ? -6.719 -2.052 -7.205 1.00 91.25 107 LEU A C 1
ATOM 831 O O . LEU A 1 107 ? -7.195 -1.599 -6.164 1.00 91.25 107 LEU A O 1
ATOM 835 N N . LEU A 1 108 ? -7.305 -1.866 -8.392 1.00 92.00 108 LEU A N 1
ATOM 836 C CA . LEU A 1 108 ? -8.528 -1.080 -8.559 1.00 92.00 108 LEU A CA 1
ATOM 837 C C . LEU A 1 108 ? -9.722 -1.719 -7.835 1.00 92.00 108 LEU A C 1
ATOM 839 O O . LEU A 1 108 ? -10.503 -1.018 -7.184 1.00 92.00 108 LEU A O 1
ATOM 843 N N . ALA A 1 109 ? -9.847 -3.046 -7.899 1.00 91.50 109 ALA A N 1
ATOM 844 C CA . ALA A 1 109 ? -10.876 -3.791 -7.185 1.00 91.50 109 ALA A CA 1
ATOM 845 C C . ALA A 1 109 ? -10.710 -3.667 -5.663 1.00 91.50 109 ALA A C 1
ATOM 847 O O . ALA A 1 109 ? -11.677 -3.354 -4.969 1.00 91.50 109 ALA A O 1
ATOM 848 N N . ALA A 1 110 ? -9.493 -3.843 -5.142 1.00 87.62 110 ALA A N 1
ATOM 849 C CA . ALA A 1 110 ? -9.186 -3.711 -3.719 1.00 87.62 110 ALA A CA 1
ATOM 850 C C . ALA A 1 110 ? -9.416 -2.281 -3.211 1.00 87.62 110 ALA A C 1
ATOM 852 O O . ALA A 1 110 ? -9.985 -2.090 -2.137 1.00 87.62 110 ALA A O 1
ATOM 853 N N . PHE A 1 111 ? -9.040 -1.272 -3.998 1.00 86.19 111 PHE A N 1
ATOM 854 C CA . PHE A 1 111 ? -9.285 0.132 -3.680 1.00 86.19 111 PHE A CA 1
ATOM 855 C C . PHE A 1 111 ? -10.783 0.445 -3.630 1.00 86.19 111 PHE A C 1
ATOM 857 O O . PHE A 1 111 ? -11.280 1.008 -2.654 1.00 86.19 111 PHE A O 1
ATOM 864 N N . THR A 1 112 ? -11.529 0.011 -4.647 1.00 88.88 112 THR A N 1
ATOM 865 C CA . THR A 1 112 ? -12.988 0.164 -4.687 1.00 88.88 112 THR A CA 1
ATOM 866 C C . THR A 1 112 ? -13.650 -0.560 -3.515 1.00 88.88 112 THR A C 1
ATOM 868 O O . THR A 1 112 ? -14.544 -0.009 -2.871 1.00 88.88 112 THR A O 1
ATOM 871 N N . ALA A 1 113 ? -13.183 -1.764 -3.177 1.00 85.81 113 ALA A N 1
ATOM 872 C CA . ALA A 1 113 ? -13.640 -2.500 -2.006 1.00 85.81 113 ALA A CA 1
ATOM 873 C C . ALA A 1 113 ? -13.379 -1.701 -0.720 1.00 85.81 113 ALA A C 1
ATOM 875 O O . ALA A 1 113 ? -14.303 -1.480 0.056 1.00 85.81 113 ALA A O 1
ATOM 876 N N . ALA A 1 114 ? -12.167 -1.176 -0.526 1.00 82.62 114 ALA A N 1
ATOM 877 C CA . ALA A 1 114 ? -11.819 -0.373 0.645 1.00 82.62 114 ALA A CA 1
ATOM 878 C C . ALA A 1 114 ? -12.707 0.877 0.805 1.00 82.62 114 ALA A C 1
ATOM 880 O O . ALA A 1 114 ? -13.094 1.210 1.927 1.00 82.62 114 ALA A O 1
ATOM 881 N N . LEU A 1 115 ? -13.081 1.531 -0.302 1.00 81.94 115 LEU A N 1
ATOM 882 C CA . LEU A 1 115 ? -13.986 2.688 -0.307 1.00 81.94 115 LEU A CA 1
ATOM 883 C C . LEU A 1 115 ? -15.459 2.327 -0.078 1.00 81.94 115 LEU A C 1
ATOM 885 O O . LEU A 1 115 ? -16.227 3.154 0.412 1.00 81.94 115 LEU A O 1
ATOM 889 N N . THR A 1 116 ? -15.867 1.114 -0.450 1.00 82.38 116 THR A N 1
ATOM 890 C CA . THR A 1 116 ? -17.264 0.660 -0.356 1.00 82.38 116 THR A CA 1
ATOM 891 C C . THR A 1 116 ? -17.574 -0.064 0.952 1.00 82.38 116 THR A C 1
ATOM 893 O O . THR A 1 116 ? -18.751 -0.273 1.254 1.00 82.38 116 THR A O 1
ATOM 896 N N . ILE A 1 117 ? -16.563 -0.401 1.767 1.00 74.31 117 ILE A N 1
ATOM 897 C CA . ILE A 1 117 ? -16.778 -0.921 3.122 1.00 74.31 117 ILE A CA 1
ATOM 898 C C . ILE A 1 117 ? -17.530 0.146 3.940 1.00 74.31 117 ILE A C 1
ATOM 900 O O . ILE A 1 117 ? -16.995 1.235 4.172 1.00 74.31 117 ILE A O 1
ATOM 904 N N . PRO A 1 118 ? -18.753 -0.148 4.425 1.00 66.62 118 PRO A N 1
ATOM 905 C CA . PRO A 1 118 ? -19.518 0.792 5.232 1.00 66.62 118 PRO A CA 1
ATOM 906 C C . PRO A 1 118 ? -18.707 1.235 6.449 1.00 66.62 118 PRO A C 1
ATOM 908 O O . PRO A 1 118 ? -18.145 0.394 7.154 1.00 66.62 118 PRO A O 1
ATOM 911 N N . SER A 1 119 ? -18.687 2.540 6.725 1.00 59.25 119 SER A N 1
ATOM 912 C CA . SER A 1 119 ? -17.966 3.172 7.836 1.00 59.25 119 SER A CA 1
ATOM 913 C C . SER A 1 119 ? -18.554 2.802 9.206 1.00 59.25 119 SER A C 1
ATOM 915 O O . SER A 1 119 ? -19.115 3.619 9.931 1.00 59.25 119 SER A O 1
ATOM 917 N N . ARG A 1 120 ? -18.427 1.533 9.601 1.00 59.06 120 ARG A N 1
ATOM 918 C CA . ARG A 1 120 ? -18.659 1.086 10.975 1.00 59.06 120 ARG A CA 1
ATOM 919 C C . ARG A 1 120 ? -17.333 1.145 11.717 1.00 59.06 120 ARG A C 1
ATOM 921 O O . ARG A 1 120 ? -16.561 0.194 11.713 1.00 59.06 120 ARG A O 1
ATOM 928 N N . TYR A 1 121 ? -17.062 2.302 12.309 1.00 60.19 121 TYR A N 1
ATOM 929 C CA . TYR A 1 121 ? -15.894 2.516 13.156 1.00 60.19 121 TYR A CA 1
ATOM 930 C C . TYR A 1 121 ? -15.930 1.554 14.348 1.00 60.19 121 TYR A C 1
ATOM 932 O O . TYR A 1 121 ? -16.902 1.538 15.106 1.00 60.19 121 TYR A O 1
ATOM 940 N N . GLN A 1 122 ? -14.877 0.757 14.522 1.00 60.31 122 GLN A N 1
ATOM 941 C CA . GLN A 1 122 ? -14.738 -0.109 15.690 1.00 60.31 122 GLN A CA 1
ATOM 942 C C . GLN A 1 122 ? -13.999 0.667 16.780 1.00 60.31 122 GLN A C 1
ATOM 944 O O . GLN A 1 122 ? -12.907 1.191 16.552 1.00 60.31 122 GLN A O 1
ATOM 949 N N . SER A 1 123 ? -14.620 0.791 17.956 1.00 57.81 123 SER A N 1
ATOM 950 C CA . SER A 1 123 ? -13.973 1.415 19.110 1.00 57.81 123 SER A CA 1
ATOM 951 C C . SER A 1 123 ? -12.903 0.474 19.653 1.00 57.81 123 SER A C 1
ATOM 953 O O . SER A 1 123 ? -13.174 -0.694 19.924 1.00 57.81 123 SER A O 1
ATOM 955 N N . ILE A 1 124 ? -11.695 0.999 19.846 1.00 61.41 124 ILE A N 1
ATOM 956 C CA . ILE A 1 124 ? -10.534 0.230 20.317 1.00 61.41 124 ILE A CA 1
ATOM 957 C C . ILE A 1 124 ? -10.691 -0.194 21.797 1.00 61.41 124 ILE A C 1
ATOM 959 O O . ILE A 1 124 ? -9.999 -1.085 22.280 1.00 61.41 124 ILE A O 1
ATOM 963 N N . GLY A 1 125 ? -11.676 0.359 22.514 1.00 55.91 125 GLY A N 1
ATOM 964 C CA . GLY A 1 125 ? -11.901 0.141 23.946 1.00 55.91 125 GLY A CA 1
ATOM 965 C C . GLY A 1 125 ? -12.631 -1.145 24.364 1.00 55.91 125 GLY A C 1
ATOM 966 O O . GLY A 1 125 ? -13.094 -1.200 25.499 1.00 55.91 125 GLY A O 1
ATOM 967 N N . SER A 1 126 ? -12.798 -2.162 23.507 1.00 47.25 126 SER A N 1
ATOM 968 C CA . SER A 1 126 ? -13.619 -3.348 23.854 1.00 47.25 126 SER A CA 1
ATOM 969 C C . SER A 1 126 ? -12.987 -4.724 23.607 1.00 47.25 126 SER A C 1
ATOM 971 O O . SER A 1 126 ? -13.645 -5.726 23.868 1.00 47.25 126 SER A O 1
ATOM 973 N N . GLN A 1 127 ? -11.727 -4.827 23.167 1.00 47.41 127 GLN A N 1
ATOM 974 C CA . GLN A 1 127 ? -11.116 -6.140 22.871 1.00 47.41 127 GLN A CA 1
ATOM 975 C C . GLN A 1 127 ? -10.350 -6.805 24.037 1.00 47.41 127 GLN A C 1
ATOM 977 O O . GLN A 1 127 ? -9.805 -7.886 23.852 1.00 47.41 127 GLN A O 1
ATOM 982 N N . ASN A 1 128 ? -10.361 -6.244 25.255 1.00 38.19 128 ASN A N 1
ATOM 983 C CA . ASN A 1 128 ? -9.631 -6.807 26.410 1.00 38.19 128 ASN A CA 1
ATOM 984 C C . ASN A 1 128 ? -10.481 -7.602 27.430 1.00 38.19 128 ASN A C 1
ATOM 986 O O . ASN A 1 128 ? -10.036 -7.803 28.555 1.00 38.19 128 ASN A O 1
ATOM 990 N N . LEU A 1 129 ? -11.684 -8.083 27.083 1.00 41.75 129 LEU A N 1
ATOM 991 C CA . LEU A 1 129 ? -12.539 -8.833 28.032 1.00 41.75 129 LEU A CA 1
ATOM 992 C C . LEU A 1 129 ? -13.208 -10.101 27.462 1.00 41.75 129 LEU A C 1
ATOM 994 O O . LEU A 1 129 ? -14.321 -10.430 27.855 1.00 41.75 129 LEU A O 1
ATOM 998 N N . GLN A 1 130 ? -12.554 -10.850 26.566 1.00 40.81 130 GLN A N 1
ATOM 999 C CA . GLN A 1 130 ? -13.058 -12.184 26.168 1.00 40.81 130 GLN A CA 1
ATOM 1000 C C . GLN A 1 130 ? -12.079 -13.353 26.376 1.00 40.81 130 GLN A C 1
ATOM 1002 O O . GLN A 1 130 ? -12.361 -14.459 25.934 1.00 40.81 130 GLN A O 1
ATOM 1007 N N . TYR A 1 131 ? -10.982 -13.162 27.120 1.00 40.69 131 TYR A N 1
ATOM 1008 C CA . TYR A 1 131 ? -10.026 -14.240 27.436 1.00 40.69 131 TYR A CA 1
ATOM 1009 C C . TYR A 1 131 ? -9.885 -14.543 28.938 1.00 40.69 131 TYR A C 1
ATOM 1011 O O . TYR A 1 131 ? -8.812 -14.927 29.386 1.00 40.69 131 TYR A O 1
ATOM 1019 N N . LEU A 1 132 ? -10.949 -14.378 29.733 1.00 39.41 132 LEU A N 1
ATOM 1020 C CA . LEU A 1 132 ? -10.957 -14.745 31.160 1.00 39.41 132 LEU A CA 1
ATOM 1021 C C . LEU A 1 132 ? -12.334 -15.287 31.596 1.00 39.41 132 LEU A C 1
ATOM 1023 O O . LEU A 1 132 ? -13.020 -14.694 32.426 1.00 39.41 132 LEU A O 1
ATOM 1027 N N . HIS A 1 133 ? -12.756 -16.412 31.016 1.00 36.56 133 HIS A N 1
ATOM 1028 C CA . HIS A 1 133 ? -13.614 -17.391 31.699 1.00 36.56 133 HIS A CA 1
ATOM 1029 C C . HIS A 1 133 ? -13.534 -18.745 30.986 1.00 36.56 133 HIS A C 1
ATOM 1031 O O . HIS A 1 133 ? -13.904 -18.856 29.818 1.00 36.56 133 HIS A O 1
ATOM 1037 N N . GLY A 1 134 ? -13.037 -19.743 31.712 1.00 37.16 134 GLY A N 1
ATOM 1038 C CA . GLY A 1 134 ? -12.796 -21.116 31.282 1.00 37.16 134 GLY A CA 1
ATOM 1039 C C . GLY A 1 134 ? -11.810 -21.757 32.236 1.00 37.16 134 GLY A C 1
ATOM 1040 O O . GLY A 1 134 ? -10.605 -21.693 31.923 1.00 37.16 134 GLY A O 1
#

Foldseek 3Di:
DDDPDDDDDPDDPQDAAEQELEADDLLLLVLVCLVQPAFNSDFPWDDDPPWIWGWPLRDHHHPRHGHDYDYPDPPSPNDDDDDRDDPVVVVVSLCSSCVVVVNVVVSVVSVVVSVPPPGPIDTPPPPPPDPPDD

Organism: Arthroderma gypseum (strain ATCC MYA-4604 / CBS 118893) (NCBI:txid535722)